Protein AF-A0A4Q3I523-F1 (afdb_monomer_lite)

pLDDT: mean 84.06, std 17.49, range [42.59, 97.56]

Radius of gyration: 30.41 Å; chains: 1; bounding box: 58×101×48 Å

Secondary structure (DSSP, 8-state):
--------PPP---------PPP---PPPPPPPHHHHHHHHHHHHTTPPPGGGS-HHHHHHS--HHHHHHHHHHHTT---S-SS-EEEEEEEEEETTEEEEEEEEEESS-SPPP-------STTTS--TTTSTTTT-

Structure (mmCIF, N/CA/C/O backbone):
data_AF-A0A4Q3I523-F1
#
_entry.id   AF-A0A4Q3I523-F1
#
loop_
_atom_site.group_PDB
_atom_site.id
_atom_site.type_symbol
_atom_site.label_atom_id
_atom_site.label_alt_id
_atom_site.label_comp_id
_atom_site.label_asym_id
_atom_site.label_entity_id
_atom_site.label_seq_id
_atom_site.pdbx_PDB_ins_code
_atom_site.Cartn_x
_atom_site.Cartn_y
_atom_site.Cartn_z
_atom_site.occupancy
_atom_site.B_iso_or_equiv
_atom_site.auth_seq_id
_atom_site.auth_comp_id
_atom_site.auth_asym_id
_atom_site.auth_atom_id
_atom_site.pdbx_PDB_model_num
ATOM 1 N N . MET A 1 1 ? -40.873 -86.452 -23.363 1.00 45.50 1 MET A N 1
ATOM 2 C CA . MET A 1 1 ? -39.571 -87.152 -23.258 1.00 45.50 1 MET A CA 1
ATOM 3 C C . MET A 1 1 ? -38.500 -86.308 -23.927 1.00 45.50 1 MET A C 1
ATOM 5 O O . MET A 1 1 ? -38.751 -85.825 -25.020 1.00 45.50 1 MET A O 1
ATOM 9 N N . LYS A 1 2 ? -37.332 -86.219 -23.276 1.00 42.59 2 LYS A N 1
ATOM 10 C CA . LYS A 1 2 ? -36.050 -85.642 -23.732 1.00 42.59 2 LYS A CA 1
ATOM 11 C C . LYS A 1 2 ? -35.865 -84.127 -23.544 1.00 42.59 2 LYS A C 1
ATOM 13 O O . LYS A 1 2 ? -36.135 -83.301 -24.403 1.00 42.59 2 LYS A O 1
ATOM 18 N N . SER A 1 3 ? -35.357 -83.848 -22.348 1.00 44.06 3 SER A N 1
ATOM 19 C CA . SER A 1 3 ? -34.408 -82.803 -21.962 1.00 44.06 3 SER A CA 1
ATOM 20 C C . SER A 1 3 ? -33.435 -82.342 -23.054 1.00 44.06 3 SER A C 1
ATOM 22 O O . SER A 1 3 ? -32.802 -83.172 -23.702 1.00 44.06 3 SER A O 1
ATOM 24 N N . SER A 1 4 ? -33.194 -81.031 -23.120 1.00 44.97 4 SER A N 1
ATOM 25 C CA . SER A 1 4 ? -31.913 -80.470 -23.560 1.00 44.97 4 SER A CA 1
ATOM 26 C C . SER A 1 4 ? -31.680 -79.138 -22.850 1.00 44.97 4 SER A C 1
ATOM 28 O O . SER A 1 4 ? -32.319 -78.135 -23.159 1.00 44.97 4 SER A O 1
ATOM 30 N N . MET A 1 5 ? -30.785 -79.158 -21.863 1.00 48.78 5 MET A N 1
ATOM 31 C CA . MET A 1 5 ? -30.219 -77.966 -21.238 1.00 48.78 5 MET A CA 1
ATOM 32 C C . MET A 1 5 ? -29.342 -77.244 -22.266 1.00 48.78 5 MET A C 1
ATOM 34 O O . MET A 1 5 ? -28.440 -77.854 -22.830 1.00 48.78 5 MET A O 1
ATOM 38 N N . PHE A 1 6 ? -29.569 -75.949 -22.475 1.00 46.31 6 PHE A N 1
ATOM 39 C CA . PHE A 1 6 ? -28.593 -75.069 -23.114 1.00 46.31 6 PHE A CA 1
ATOM 40 C C . PHE A 1 6 ? -28.151 -74.028 -22.090 1.00 46.31 6 PHE A C 1
ATOM 42 O O . PHE A 1 6 ? -28.911 -73.134 -21.718 1.00 46.31 6 PHE A O 1
ATOM 49 N N . ALA A 1 7 ? -26.916 -74.174 -21.616 1.00 48.47 7 ALA A N 1
ATOM 50 C CA . ALA A 1 7 ? -26.222 -73.158 -20.846 1.00 48.47 7 ALA A CA 1
ATOM 51 C C . ALA A 1 7 ? -25.976 -71.940 -21.751 1.00 48.47 7 ALA A C 1
ATOM 53 O O . ALA A 1 7 ? -25.242 -72.026 -22.734 1.00 48.47 7 ALA A O 1
ATOM 54 N N . LYS A 1 8 ? -26.605 -70.804 -21.438 1.00 45.12 8 LYS A N 1
ATOM 55 C CA . LYS A 1 8 ? -26.258 -69.512 -22.041 1.00 45.12 8 LYS A CA 1
ATOM 56 C C . LYS A 1 8 ? -25.057 -68.946 -21.289 1.00 45.12 8 LYS A C 1
ATOM 58 O O . LYS A 1 8 ? -25.176 -68.584 -20.123 1.00 45.12 8 LYS A O 1
ATOM 63 N N . ALA A 1 9 ? -23.912 -68.883 -21.961 1.00 46.31 9 ALA A N 1
ATOM 64 C CA . ALA A 1 9 ? -22.764 -68.115 -21.499 1.00 46.31 9 ALA A CA 1
ATOM 65 C C . ALA A 1 9 ? -23.136 -66.622 -21.436 1.00 46.31 9 ALA A C 1
ATOM 67 O O . ALA A 1 9 ? -23.703 -66.074 -22.384 1.00 46.31 9 ALA A O 1
ATOM 68 N N . LEU A 1 10 ? -22.842 -65.982 -20.307 1.00 45.31 10 LEU A N 1
ATOM 69 C CA . LEU A 1 10 ? -22.991 -64.542 -20.110 1.00 45.31 10 LEU A CA 1
ATOM 70 C C . LEU A 1 10 ? -21.820 -63.831 -20.819 1.00 45.31 10 LEU A C 1
ATOM 72 O O . LEU A 1 10 ? -20.680 -64.256 -20.618 1.00 45.31 10 LEU A O 1
ATOM 76 N N . PRO A 1 11 ? -22.031 -62.785 -21.639 1.00 45.53 11 PRO A N 1
ATOM 77 C CA . PRO A 1 11 ? -20.910 -62.088 -22.248 1.00 45.53 11 PRO A CA 1
ATOM 78 C C . PRO A 1 11 ? -20.222 -61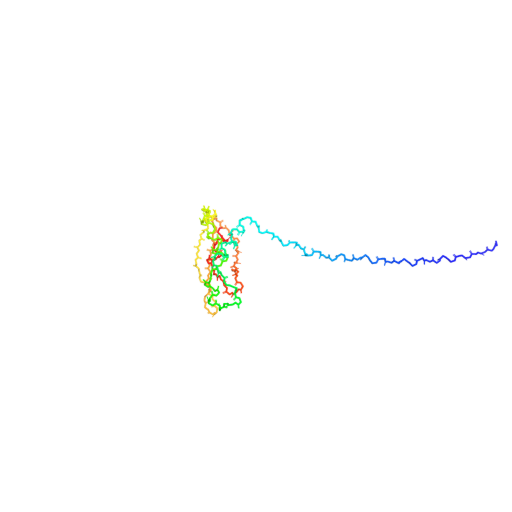.211 -21.198 1.00 45.53 11 PRO A C 1
ATOM 80 O O . PRO A 1 11 ? -20.869 -60.477 -20.449 1.00 45.53 11 PRO A O 1
ATOM 83 N N . LEU A 1 12 ? -18.893 -61.290 -21.160 1.00 45.44 12 LEU A N 1
ATOM 84 C CA . LEU A 1 12 ? -18.035 -60.389 -20.403 1.00 45.44 12 LEU A CA 1
ATOM 85 C C . LEU A 1 12 ? -18.171 -58.984 -21.010 1.00 45.44 12 LEU A C 1
ATOM 87 O O . LEU A 1 12 ? -17.663 -58.720 -22.099 1.00 45.44 12 LEU A O 1
ATOM 91 N N . ALA A 1 13 ? -18.906 -58.097 -20.339 1.00 51.12 13 ALA A N 1
ATOM 92 C CA . ALA A 1 13 ? -19.002 -56.702 -20.744 1.00 51.12 13 ALA A CA 1
ATOM 93 C C . ALA A 1 13 ? -17.642 -56.024 -20.520 1.00 51.12 13 ALA A C 1
ATOM 95 O O . ALA A 1 13 ? -17.204 -55.842 -19.384 1.00 51.12 13 ALA A O 1
ATOM 96 N N . LEU A 1 14 ? -16.967 -55.668 -21.613 1.00 43.88 14 LEU A N 1
ATOM 97 C CA . LEU A 1 14 ? -15.778 -54.827 -21.586 1.00 43.88 14 LEU A CA 1
ATOM 98 C C . LEU A 1 14 ? -16.202 -53.421 -21.144 1.00 43.88 14 LEU A C 1
ATOM 100 O O . LEU A 1 14 ? -16.819 -52.680 -21.910 1.00 43.88 14 LEU A O 1
ATOM 104 N N . VAL A 1 15 ? -15.897 -53.059 -19.899 1.00 52.19 15 VAL A N 1
ATOM 105 C CA . VAL A 1 15 ? -16.021 -51.677 -19.426 1.00 52.19 15 VAL A CA 1
ATOM 106 C C . VAL A 1 15 ? -14.946 -50.864 -20.142 1.00 52.19 15 VAL A C 1
ATOM 108 O O . VAL A 1 15 ? -13.769 -50.932 -19.799 1.00 52.19 15 VAL A O 1
ATOM 111 N N . MET A 1 16 ? -15.345 -50.118 -21.170 1.00 49.69 16 MET A N 1
ATOM 112 C CA . MET A 1 16 ? -14.496 -49.091 -21.764 1.00 49.69 16 MET A CA 1
ATOM 113 C C . MET A 1 16 ? -14.296 -47.995 -20.715 1.00 49.69 16 MET A C 1
ATOM 115 O O . MET A 1 16 ? -15.234 -47.270 -20.382 1.00 49.69 16 MET A O 1
ATOM 119 N N . ALA A 1 17 ? -13.086 -47.886 -20.169 1.00 56.53 17 ALA A N 1
ATOM 120 C CA . ALA A 1 17 ? -12.707 -46.742 -19.356 1.00 56.53 17 ALA A CA 1
ATOM 121 C C . ALA A 1 17 ? -12.730 -45.495 -20.253 1.00 56.53 17 ALA A C 1
ATOM 123 O O . ALA A 1 17 ? -11.886 -45.342 -21.137 1.00 56.53 17 ALA A O 1
ATOM 124 N N . ALA A 1 18 ? -13.721 -44.624 -20.059 1.00 58.31 18 ALA A N 1
ATOM 125 C CA . ALA A 1 18 ? -13.714 -43.308 -20.680 1.00 58.31 18 ALA A CA 1
ATOM 126 C C . ALA A 1 18 ? -12.479 -42.541 -20.171 1.00 58.31 18 ALA A C 1
ATOM 128 O O . ALA A 1 18 ? -12.229 -42.546 -18.961 1.00 58.31 18 ALA A O 1
ATOM 129 N N . PRO A 1 19 ? -11.692 -41.895 -21.047 1.00 52.88 19 PRO A N 1
ATOM 130 C CA . PRO A 1 19 ? -10.575 -41.090 -20.590 1.00 52.88 19 PRO A CA 1
ATOM 131 C C . PRO A 1 19 ? -11.132 -39.929 -19.760 1.00 52.88 19 PRO A C 1
ATOM 133 O O . PRO A 1 19 ? -11.970 -39.161 -20.234 1.00 52.88 19 PRO A O 1
ATOM 136 N N . LEU A 1 20 ? -10.678 -39.810 -18.510 1.00 58.81 20 LEU A N 1
ATOM 137 C CA . LEU A 1 20 ? -10.872 -38.600 -17.719 1.00 58.81 20 LEU A CA 1
ATOM 138 C C . LEU A 1 20 ? -10.208 -37.457 -18.491 1.00 58.81 20 LEU A C 1
ATOM 140 O O . LEU A 1 20 ? -8.982 -37.402 -18.587 1.00 58.81 20 LEU A O 1
ATOM 144 N N . ALA A 1 21 ? -11.012 -36.576 -19.085 1.00 59.84 21 ALA A N 1
ATOM 145 C CA . ALA A 1 21 ? -10.504 -35.351 -19.676 1.00 59.84 21 ALA A CA 1
ATOM 146 C C . ALA A 1 21 ? -9.790 -34.559 -18.574 1.00 59.84 21 ALA A C 1
ATOM 148 O O . ALA A 1 21 ? -10.397 -34.206 -17.561 1.00 59.84 21 ALA A O 1
ATOM 149 N N . ALA A 1 22 ? -8.491 -34.318 -18.750 1.00 55.91 22 ALA A N 1
ATOM 150 C CA . ALA A 1 22 ? -7.751 -33.442 -17.858 1.00 55.91 22 ALA A CA 1
ATOM 151 C C . ALA A 1 22 ? -8.388 -32.040 -17.909 1.00 55.91 22 ALA A C 1
ATOM 153 O O . ALA A 1 22 ? -8.691 -31.559 -19.006 1.00 55.91 22 ALA A O 1
ATOM 154 N N . PRO A 1 23 ? -8.608 -31.368 -16.767 1.00 55.09 23 PRO A N 1
ATOM 155 C CA . PRO A 1 23 ? -9.060 -29.985 -16.780 1.00 55.09 23 PRO A CA 1
ATOM 156 C C . PRO A 1 23 ? -8.031 -29.129 -17.529 1.00 55.09 23 PRO A C 1
ATOM 158 O O . PRO A 1 23 ? -6.857 -29.068 -17.159 1.00 55.09 23 PRO A O 1
ATOM 161 N N . SER A 1 24 ? -8.474 -28.482 -18.608 1.00 57.88 24 SER A N 1
ATOM 162 C CA . SER A 1 24 ? -7.675 -27.514 -19.358 1.00 57.88 24 SER A CA 1
ATOM 163 C C . SER A 1 24 ? -7.525 -26.244 -18.521 1.00 57.88 24 SER A C 1
ATOM 165 O O . SER A 1 24 ? -8.284 -25.294 -18.672 1.00 57.88 24 SER A O 1
ATOM 167 N N . PHE A 1 25 ? -6.549 -26.235 -17.614 1.00 60.06 25 PHE A N 1
ATOM 168 C CA . PHE A 1 25 ? -6.163 -25.046 -16.846 1.00 60.06 25 PHE A CA 1
ATOM 169 C C . PHE A 1 25 ? -5.308 -24.056 -17.650 1.00 60.06 25 PHE A C 1
ATOM 171 O O . PHE A 1 25 ? -4.931 -23.008 -17.132 1.00 60.06 25 PHE A O 1
ATOM 178 N N . ALA A 1 26 ? -5.006 -24.350 -18.916 1.00 57.50 26 ALA A N 1
ATOM 179 C CA . ALA A 1 26 ? -4.379 -23.393 -19.816 1.00 57.50 26 ALA A CA 1
ATOM 180 C C . ALA A 1 26 ? -5.436 -22.406 -20.331 1.00 57.50 26 ALA A C 1
ATOM 182 O O . ALA A 1 26 ? -5.864 -22.463 -21.481 1.00 57.50 26 ALA A O 1
ATOM 183 N N . GLN A 1 27 ? -5.892 -21.514 -19.455 1.00 59.69 27 GLN A N 1
ATOM 184 C CA . GLN A 1 27 ? -6.540 -20.294 -19.903 1.00 59.69 27 GLN A CA 1
ATOM 185 C C . GLN A 1 27 ? -5.462 -19.455 -20.595 1.00 59.69 27 GLN A C 1
ATOM 187 O O . GLN A 1 27 ? -4.424 -19.165 -19.998 1.00 59.69 27 GLN A O 1
ATOM 192 N N . GLU A 1 28 ? -5.673 -19.128 -21.872 1.00 73.88 28 GLU A N 1
ATOM 193 C CA . GLU A 1 28 ? -4.839 -18.170 -22.601 1.00 73.88 28 GLU A CA 1
ATOM 194 C C . GLU A 1 28 ? -4.628 -16.930 -21.720 1.00 73.88 28 GLU A C 1
ATOM 196 O O . GLU A 1 28 ? -5.583 -16.431 -21.114 1.00 73.88 28 GLU A O 1
ATOM 201 N N . MET A 1 29 ? -3.376 -16.475 -21.581 1.00 77.31 29 MET A N 1
ATOM 202 C CA . MET A 1 29 ? -3.064 -15.341 -20.712 1.00 77.31 29 MET A CA 1
ATOM 203 C C . MET A 1 29 ? -3.917 -14.139 -21.119 1.00 77.31 29 MET A C 1
ATOM 205 O O . MET A 1 29 ? -3.827 -13.653 -22.247 1.00 77.31 29 MET A O 1
ATOM 209 N N . ALA A 1 30 ? -4.748 -13.661 -20.192 1.00 82.44 30 ALA A N 1
ATOM 210 C CA . ALA A 1 30 ? -5.598 -12.512 -20.446 1.00 82.44 30 ALA A CA 1
ATOM 211 C C . ALA A 1 30 ? -4.732 -11.288 -20.771 1.00 82.44 30 ALA A C 1
ATOM 213 O O . ALA A 1 30 ? -3.772 -10.978 -20.062 1.00 82.44 30 ALA A O 1
ATOM 214 N N . LYS A 1 31 ? -5.083 -10.582 -21.847 1.00 91.81 31 LYS A N 1
ATOM 215 C CA . LYS A 1 31 ? -4.461 -9.299 -22.180 1.00 91.81 31 LYS A CA 1
ATOM 216 C C . LYS A 1 31 ? -4.950 -8.228 -21.197 1.00 91.81 31 LYS A C 1
ATOM 218 O O . LYS A 1 31 ? -6.121 -8.270 -20.807 1.00 91.81 31 LYS A O 1
ATOM 223 N N . PRO A 1 32 ? -4.098 -7.268 -20.800 1.00 94.25 32 PRO A N 1
ATOM 224 C CA . PRO A 1 32 ? -4.535 -6.163 -19.958 1.00 94.25 32 PRO A CA 1
ATOM 225 C C . PRO A 1 32 ? -5.601 -5.328 -20.677 1.00 94.25 32 PRO A C 1
ATOM 227 O O . PRO A 1 32 ? -5.582 -5.170 -21.899 1.00 94.25 32 PRO A O 1
ATOM 230 N N . THR A 1 33 ? -6.532 -4.768 -19.904 1.00 95.69 33 THR A N 1
ATOM 231 C CA . THR A 1 33 ? -7.439 -3.723 -20.397 1.00 95.69 33 THR A CA 1
ATOM 232 C C . THR A 1 33 ? -6.637 -2.484 -20.794 1.00 95.69 33 THR A C 1
ATOM 234 O O . THR A 1 33 ? -5.500 -2.310 -20.358 1.00 95.69 33 THR A O 1
ATOM 237 N N . THR A 1 34 ? -7.229 -1.576 -21.572 1.00 95.94 34 THR A N 1
ATOM 238 C CA . THR A 1 34 ? -6.568 -0.317 -21.960 1.00 95.94 34 THR A CA 1
ATOM 239 C C . THR A 1 34 ? -6.097 0.496 -20.751 1.00 95.94 34 THR A C 1
ATOM 241 O O . THR A 1 34 ? -4.994 1.038 -20.768 1.00 95.94 34 THR A O 1
ATOM 244 N N . ASP A 1 35 ? -6.892 0.550 -19.679 1.00 94.88 35 ASP A N 1
ATOM 245 C CA . ASP A 1 35 ? -6.499 1.257 -18.456 1.00 94.88 35 ASP A CA 1
ATOM 246 C C . ASP A 1 35 ? -5.340 0.571 -17.734 1.00 94.88 35 ASP A C 1
ATOM 248 O O . ASP A 1 35 ? -4.403 1.245 -17.310 1.00 94.88 35 ASP A O 1
ATOM 252 N N . MET A 1 36 ? -5.358 -0.762 -17.643 1.00 95.94 36 MET A N 1
ATOM 253 C CA . MET A 1 36 ? -4.256 -1.504 -17.035 1.00 95.94 36 MET A CA 1
ATOM 254 C C . MET A 1 36 ? -2.979 -1.401 -17.878 1.00 95.94 36 MET A C 1
ATOM 256 O O . MET A 1 36 ? -1.893 -1.271 -17.323 1.00 95.94 36 MET A O 1
ATOM 260 N N . GLN A 1 37 ? -3.095 -1.388 -19.209 1.00 96.50 37 GLN A N 1
ATOM 261 C CA . GLN A 1 37 ? -1.950 -1.204 -20.097 1.00 96.50 37 GLN A CA 1
ATOM 262 C C . GLN A 1 37 ? -1.257 0.139 -19.840 1.00 96.50 37 GLN A C 1
ATOM 264 O O . GLN A 1 37 ? -0.041 0.166 -19.706 1.00 96.50 37 GLN A O 1
ATOM 269 N N . ALA A 1 38 ? -2.012 1.228 -19.657 1.00 96.62 38 ALA A N 1
ATOM 270 C CA . ALA A 1 38 ? -1.428 2.529 -19.326 1.00 96.62 38 ALA A CA 1
ATOM 271 C C . ALA A 1 38 ? -0.642 2.507 -18.000 1.00 96.62 38 ALA A C 1
ATOM 273 O O . ALA A 1 38 ? 0.406 3.142 -17.887 1.00 96.62 38 ALA A O 1
ATOM 274 N N . VAL A 1 39 ? -1.117 1.755 -16.999 1.00 96.44 39 VAL A N 1
ATOM 275 C CA . VAL A 1 39 ? -0.397 1.569 -15.726 1.00 96.44 39 VAL A CA 1
ATOM 276 C C . VAL A 1 39 ? 0.890 0.770 -15.930 1.00 96.44 39 VAL A C 1
ATOM 278 O O . VAL A 1 39 ? 1.920 1.139 -15.370 1.00 96.44 39 VAL A O 1
ATOM 281 N N . LEU A 1 40 ? 0.859 -0.291 -16.739 1.00 95.56 40 LEU A N 1
ATOM 282 C CA . LEU A 1 40 ? 2.046 -1.091 -17.053 1.00 95.56 40 LEU A CA 1
ATOM 283 C C . LEU A 1 40 ? 3.091 -0.283 -17.831 1.00 95.56 40 LEU A C 1
ATOM 285 O O . LEU A 1 40 ? 4.270 -0.336 -17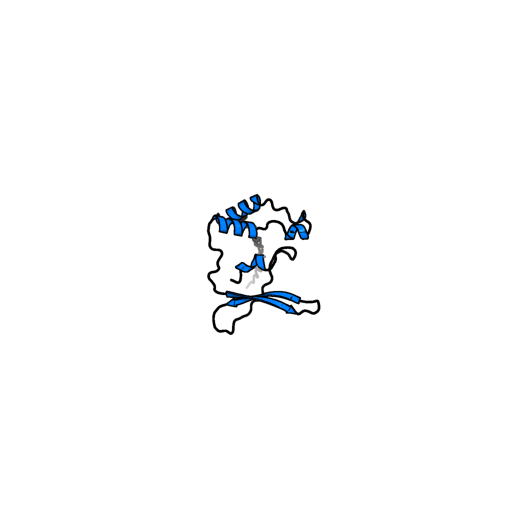.487 1.00 95.56 40 LEU A O 1
ATOM 289 N N . ASP A 1 41 ? 2.664 0.510 -18.814 1.00 96.56 41 ASP A N 1
ATOM 290 C CA . ASP A 1 41 ? 3.546 1.403 -19.572 1.00 96.56 41 ASP A CA 1
ATOM 291 C C . ASP A 1 41 ? 4.187 2.439 -18.642 1.00 96.56 41 ASP A C 1
ATOM 293 O O . ASP A 1 41 ? 5.397 2.677 -18.690 1.00 96.56 41 ASP A O 1
ATOM 297 N N . LYS A 1 42 ? 3.388 3.013 -17.729 1.00 97.56 42 LYS A N 1
ATOM 298 C CA . LYS A 1 42 ? 3.890 3.960 -16.734 1.00 97.56 42 LYS A CA 1
ATOM 299 C C . LYS A 1 42 ? 4.883 3.306 -15.781 1.00 97.56 42 LYS A C 1
ATOM 301 O O . LYS A 1 42 ? 5.910 3.910 -15.497 1.00 97.56 42 LYS A O 1
ATOM 306 N N . LEU A 1 43 ? 4.612 2.087 -15.317 1.00 95.56 43 LEU A N 1
ATOM 30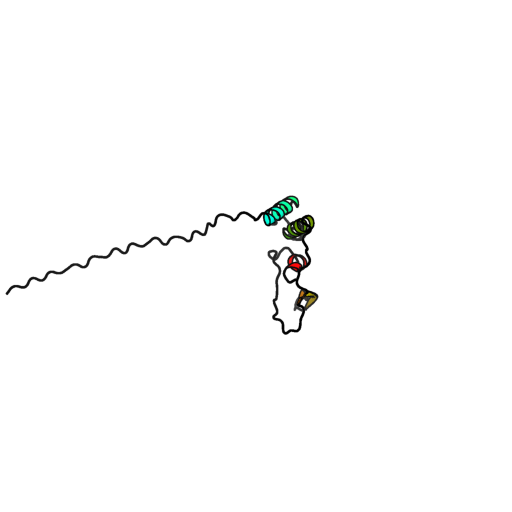7 C CA . LEU A 1 43 ? 5.530 1.335 -14.463 1.00 95.56 43 LEU A CA 1
ATOM 308 C C . LEU A 1 43 ? 6.849 1.037 -15.183 1.00 95.56 43 LEU A C 1
ATOM 310 O O . LEU A 1 43 ? 7.909 1.213 -14.590 1.00 95.56 43 LEU A O 1
ATOM 314 N N . GLY A 1 44 ? 6.792 0.649 -16.460 1.00 94.88 44 GLY A N 1
ATOM 315 C CA . GLY A 1 44 ? 7.982 0.464 -17.289 1.00 94.88 44 GLY A CA 1
ATOM 316 C C . GLY A 1 44 ? 8.814 1.744 -17.398 1.00 94.88 44 GLY A C 1
ATOM 317 O O . GLY A 1 44 ? 10.032 1.700 -17.272 1.00 94.88 44 GLY A O 1
ATOM 318 N N . ALA A 1 45 ? 8.160 2.900 -17.534 1.00 96.94 45 ALA A N 1
ATOM 319 C CA . ALA A 1 45 ? 8.829 4.201 -17.563 1.00 96.94 45 ALA A CA 1
ATOM 320 C C . ALA A 1 45 ? 9.443 4.630 -16.213 1.00 96.94 45 ALA A C 1
ATOM 322 O O . ALA A 1 45 ? 10.286 5.524 -16.196 1.00 96.94 45 ALA A O 1
ATOM 323 N N . LEU A 1 46 ? 9.032 4.022 -15.093 1.00 95.56 46 LEU A N 1
ATOM 324 C CA . LEU A 1 46 ? 9.638 4.252 -13.775 1.00 95.56 46 LEU A CA 1
ATOM 325 C C . LEU A 1 46 ? 10.929 3.441 -13.561 1.00 95.56 46 LEU A C 1
ATOM 327 O O . LEU A 1 46 ? 11.589 3.648 -12.546 1.00 95.56 46 LEU A O 1
ATOM 331 N N . ASP A 1 47 ? 11.279 2.543 -14.491 1.00 93.38 47 ASP A N 1
ATOM 332 C CA . ASP A 1 47 ? 12.518 1.747 -14.491 1.00 93.38 47 ASP A CA 1
ATOM 333 C C . ASP A 1 47 ? 12.762 0.988 -13.167 1.00 93.38 47 ASP A C 1
ATOM 335 O O . ASP A 1 47 ? 13.875 0.901 -12.641 1.00 93.38 47 ASP A O 1
ATOM 339 N N . ALA A 1 48 ? 11.681 0.451 -12.589 1.00 91.38 48 ALA A N 1
ATOM 340 C CA . ALA A 1 48 ? 11.748 -0.354 -11.375 1.00 91.38 48 ALA A CA 1
ATOM 341 C C . ALA A 1 48 ? 12.510 -1.664 -11.635 1.00 91.38 48 ALA A C 1
ATOM 343 O O . ALA A 1 48 ? 12.278 -2.367 -12.622 1.00 91.38 48 ALA A O 1
ATOM 344 N N . LYS A 1 49 ? 13.408 -2.024 -10.717 1.00 93.44 49 LYS A N 1
ATOM 345 C CA . LYS A 1 49 ? 14.263 -3.206 -10.852 1.00 93.44 49 LYS A CA 1
ATOM 346 C C . LYS A 1 49 ? 13.551 -4.456 -10.327 1.00 93.44 49 LYS A C 1
ATOM 348 O O . LYS A 1 49 ? 12.755 -4.369 -9.383 1.00 93.44 49 LYS A O 1
ATOM 353 N N . PRO A 1 50 ? 13.874 -5.652 -10.856 1.00 93.25 50 PRO A N 1
ATOM 354 C CA . PRO A 1 50 ? 13.390 -6.902 -10.281 1.00 93.25 50 PRO A CA 1
ATOM 355 C C . PRO A 1 50 ? 13.766 -6.999 -8.798 1.00 93.25 50 PRO A C 1
ATOM 357 O O . PRO A 1 50 ? 14.936 -6.843 -8.448 1.00 93.25 50 PRO A O 1
ATOM 360 N N . PHE A 1 51 ? 12.801 -7.301 -7.924 1.00 93.44 51 PHE A N 1
ATOM 361 C CA . PHE A 1 51 ? 13.041 -7.367 -6.474 1.00 93.44 51 PHE A CA 1
ATOM 362 C C . PHE A 1 51 ? 14.175 -8.321 -6.081 1.00 93.44 51 PHE A C 1
ATOM 364 O O . PHE A 1 51 ? 14.898 -8.043 -5.133 1.00 93.44 51 PHE A O 1
ATOM 371 N N . SER A 1 52 ? 14.379 -9.409 -6.829 1.00 94.69 52 SER A N 1
ATOM 372 C CA . SER A 1 52 ? 15.468 -10.367 -6.592 1.00 94.69 52 SER A CA 1
ATOM 373 C C . SER A 1 52 ? 16.872 -9.782 -6.778 1.00 94.69 52 SER A C 1
ATOM 375 O O . SER A 1 52 ? 17.845 -10.415 -6.387 1.00 94.69 52 SER A O 1
ATOM 377 N N . SER A 1 53 ? 16.986 -8.611 -7.407 1.00 96.44 53 SER A N 1
ATOM 378 C CA . SER A 1 53 ? 18.253 -7.906 -7.630 1.00 96.44 53 SER A CA 1
ATOM 379 C C . SER A 1 53 ? 18.523 -6.791 -6.615 1.00 96.44 53 SER A C 1
ATOM 381 O O . SER A 1 53 ? 19.560 -6.138 -6.696 1.00 96.44 53 SER A O 1
ATOM 383 N N . LEU A 1 54 ? 17.598 -6.558 -5.680 1.00 96.75 54 LEU A N 1
ATOM 384 C CA . LEU A 1 54 ? 17.651 -5.470 -4.708 1.00 96.75 54 LEU A CA 1
ATOM 385 C C . LEU A 1 54 ? 17.877 -5.995 -3.292 1.00 96.75 54 LEU A C 1
ATOM 387 O O . LEU A 1 54 ? 17.434 -7.086 -2.932 1.00 96.75 54 LEU A O 1
ATOM 391 N N . SER A 1 55 ? 18.494 -5.170 -2.447 1.00 97.50 55 SER A N 1
ATOM 392 C CA . SER A 1 55 ? 18.397 -5.346 -1.000 1.00 97.50 55 SER A CA 1
ATOM 393 C C . SER A 1 55 ? 16.989 -4.996 -0.494 1.00 97.50 55 SER A C 1
ATOM 395 O O . SER A 1 55 ? 16.222 -4.288 -1.147 1.00 97.50 55 SER A O 1
ATOM 397 N N . VAL A 1 56 ? 16.640 -5.457 0.712 1.00 96.81 56 VAL A N 1
ATOM 398 C CA . VAL A 1 56 ? 15.336 -5.150 1.333 1.00 96.81 56 VAL A CA 1
ATOM 399 C C . VAL A 1 56 ? 15.088 -3.638 1.481 1.00 96.81 56 VAL A C 1
ATOM 401 O O . VAL A 1 56 ? 13.993 -3.198 1.126 1.00 96.81 56 VAL A O 1
ATOM 404 N N . PRO A 1 57 ? 16.044 -2.817 1.966 1.00 96.50 57 PRO A N 1
ATOM 405 C CA . PRO A 1 57 ? 15.842 -1.371 2.032 1.00 96.50 57 PRO A CA 1
ATOM 406 C C . PRO A 1 57 ? 15.585 -0.735 0.662 1.00 96.50 57 PRO A C 1
ATOM 408 O O . PRO A 1 57 ? 14.691 0.095 0.552 1.00 96.50 57 PRO A O 1
ATOM 411 N N . GLU A 1 58 ? 16.305 -1.153 -0.382 1.00 96.06 58 GLU A N 1
ATOM 412 C CA . GLU A 1 58 ? 16.103 -0.641 -1.746 1.00 96.06 58 GLU A CA 1
ATOM 413 C C . GLU A 1 58 ? 14.749 -1.072 -2.322 1.00 96.06 58 GLU A C 1
ATOM 415 O O . GLU A 1 58 ? 14.038 -0.274 -2.928 1.00 96.06 58 GLU A O 1
ATOM 420 N N . ALA A 1 59 ? 14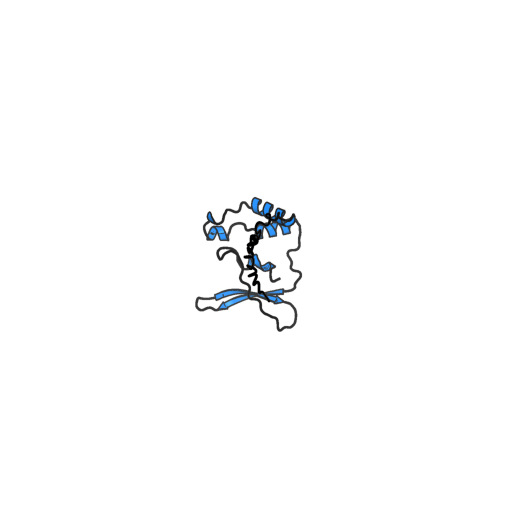.346 -2.323 -2.091 1.00 95.69 59 ALA A 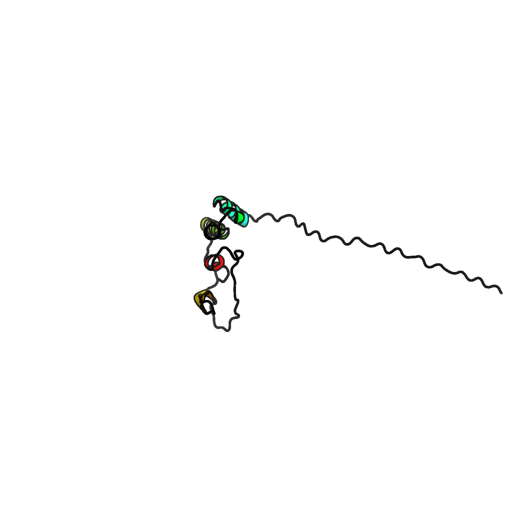N 1
ATOM 421 C CA . ALA A 1 59 ? 13.046 -2.828 -2.518 1.00 95.69 59 ALA A CA 1
ATOM 422 C C . ALA A 1 59 ? 11.881 -2.039 -1.897 1.00 95.69 59 ALA A C 1
ATOM 424 O O . ALA A 1 59 ? 10.852 -1.856 -2.544 1.00 95.69 59 ALA A O 1
ATOM 425 N N . ARG A 1 60 ? 12.036 -1.564 -0.654 1.00 95.19 60 ARG A N 1
ATOM 426 C CA . ARG A 1 60 ? 11.022 -0.770 0.058 1.00 95.19 60 ARG A CA 1
ATOM 427 C C . ARG A 1 60 ? 10.893 0.664 -0.448 1.00 95.19 60 ARG A C 1
ATOM 429 O O . ARG A 1 60 ? 9.862 1.277 -0.195 1.00 95.19 60 ARG A O 1
ATOM 436 N N . THR A 1 61 ? 11.917 1.197 -1.108 1.00 93.69 61 THR A N 1
ATOM 437 C CA . THR A 1 61 ? 11.956 2.600 -1.548 1.00 93.69 61 THR A CA 1
ATOM 438 C C . THR A 1 61 ? 11.818 2.772 -3.054 1.00 93.69 61 THR A C 1
ATOM 440 O O . THR A 1 61 ? 11.575 3.891 -3.503 1.00 93.69 61 THR A O 1
ATOM 443 N N . GLN A 1 62 ? 11.971 1.704 -3.843 1.00 94.00 62 GLN A N 1
ATOM 444 C CA . GLN A 1 62 ? 11.809 1.799 -5.289 1.00 94.00 62 GLN A CA 1
ATOM 445 C C . GLN A 1 62 ? 10.363 2.090 -5.707 1.00 94.00 62 GLN A C 1
ATOM 447 O O . GLN A 1 62 ? 9.411 1.822 -4.973 1.00 94.00 62 GLN A O 1
ATOM 452 N N . ALA A 1 63 ? 10.214 2.570 -6.942 1.00 94.62 63 ALA A N 1
ATOM 453 C CA . ALA A 1 63 ? 8.917 2.758 -7.569 1.00 94.62 63 ALA A CA 1
ATOM 454 C C . ALA A 1 63 ? 8.099 1.457 -7.597 1.00 94.62 63 ALA A C 1
ATOM 456 O O . ALA A 1 63 ? 8.613 0.372 -7.882 1.00 94.62 63 ALA A O 1
ATOM 457 N N . SER A 1 64 ? 6.802 1.583 -7.331 1.00 93.25 64 SER A N 1
ATOM 458 C CA . SER A 1 64 ? 5.862 0.470 -7.250 1.00 93.25 64 SER A CA 1
ATOM 459 C C . SER A 1 64 ? 4.762 0.557 -8.318 1.00 93.25 64 SER A C 1
ATOM 461 O O . SER A 1 64 ? 4.491 1.632 -8.864 1.00 93.25 64 SER A O 1
ATOM 463 N N . PRO A 1 65 ? 4.035 -0.545 -8.580 1.00 92.75 65 PRO A N 1
ATOM 464 C CA . PRO A 1 65 ? 2.817 -0.497 -9.390 1.00 92.75 65 PRO A CA 1
ATOM 465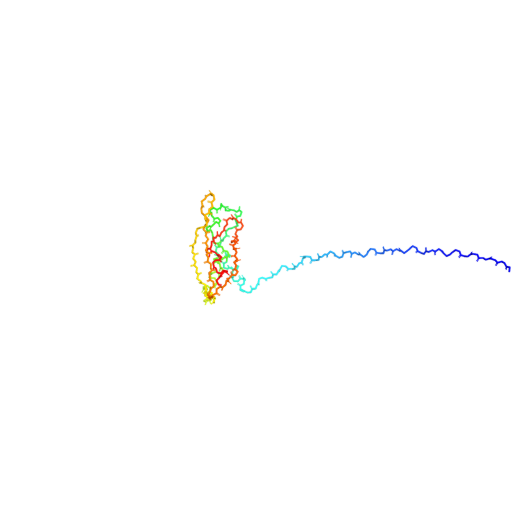 C C . PRO A 1 65 ? 1.769 0.499 -8.863 1.00 92.75 65 PRO A C 1
ATOM 467 O O . PRO A 1 65 ? 1.028 1.084 -9.651 1.00 92.75 65 PRO A O 1
ATOM 470 N N . ALA A 1 66 ? 1.718 0.730 -7.544 1.00 92.81 66 ALA A N 1
ATOM 471 C CA . ALA A 1 66 ? 0.818 1.717 -6.952 1.00 92.81 66 ALA A CA 1
ATOM 472 C C . ALA A 1 66 ? 1.213 3.152 -7.337 1.00 92.81 66 ALA A C 1
ATOM 474 O O . ALA A 1 66 ? 0.335 3.975 -7.591 1.00 92.81 66 ALA A O 1
ATOM 475 N N . ASP A 1 67 ? 2.510 3.448 -7.441 1.00 94.56 67 ASP A N 1
ATOM 476 C CA . ASP A 1 67 ? 2.996 4.759 -7.893 1.00 94.56 67 ASP A CA 1
ATOM 477 C C . ASP A 1 67 ? 2.668 4.991 -9.368 1.00 94.56 67 ASP A C 1
ATOM 479 O O . ASP A 1 67 ? 2.198 6.068 -9.737 1.00 94.56 67 ASP A O 1
ATOM 483 N N . ALA A 1 68 ? 2.824 3.958 -10.201 1.00 95.94 68 ALA A N 1
ATOM 484 C CA . ALA A 1 68 ? 2.416 4.003 -11.602 1.00 95.94 68 ALA A CA 1
ATOM 485 C C . ALA A 1 68 ? 0.907 4.262 -11.746 1.00 95.94 68 ALA A C 1
ATOM 487 O O . ALA A 1 68 ? 0.501 5.145 -12.501 1.00 95.94 68 ALA A O 1
ATOM 488 N N . ALA A 1 69 ? 0.074 3.555 -10.973 1.00 94.19 69 ALA A N 1
ATOM 489 C CA . ALA A 1 69 ? -1.373 3.754 -10.976 1.00 94.19 69 ALA A CA 1
ATOM 490 C C . ALA A 1 69 ? -1.764 5.175 -10.534 1.00 94.19 69 ALA A C 1
ATOM 492 O O . ALA A 1 69 ? -2.561 5.828 -11.210 1.00 94.19 69 ALA A O 1
ATOM 493 N N . LYS A 1 70 ? -1.161 5.689 -9.452 1.00 92.94 70 LYS A N 1
ATOM 494 C CA . LYS A 1 70 ? -1.371 7.068 -8.977 1.00 92.94 70 LYS A CA 1
ATOM 495 C C . LYS A 1 70 ? -0.960 8.102 -10.026 1.00 92.94 70 LYS A C 1
ATOM 497 O O . LYS A 1 70 ? -1.669 9.086 -10.224 1.00 92.94 70 LYS A O 1
ATOM 502 N N . ALA A 1 71 ? 0.152 7.880 -10.724 1.00 95.31 71 ALA A N 1
ATOM 503 C CA . ALA A 1 71 ? 0.611 8.793 -11.764 1.00 95.31 71 ALA A CA 1
ATOM 504 C C . ALA A 1 71 ? -0.337 8.814 -12.976 1.00 95.31 71 ALA A C 1
ATOM 506 O O . ALA A 1 71 ? -0.693 9.893 -13.447 1.00 95.31 71 ALA A O 1
ATOM 507 N N . VAL A 1 72 ? -0.824 7.652 -13.427 1.00 96.31 72 VAL A N 1
ATOM 508 C CA . VAL A 1 72 ? -1.842 7.576 -14.492 1.00 96.31 72 VAL A CA 1
ATOM 509 C C . VAL A 1 72 ? -3.143 8.254 -14.059 1.00 96.31 72 VAL A C 1
ATOM 511 O O . VAL A 1 72 ? -3.738 9.003 -14.834 1.00 96.31 72 VAL A O 1
ATOM 514 N N . GLN A 1 73 ? -3.581 8.027 -12.818 1.00 94.25 73 GLN A N 1
ATOM 515 C CA . GLN A 1 73 ? -4.770 8.668 -12.255 1.00 94.25 73 GLN A CA 1
ATOM 516 C C . GLN A 1 73 ? -4.649 10.199 -12.290 1.00 94.25 73 GLN A C 1
ATOM 518 O O . GLN A 1 73 ? -5.571 10.882 -12.741 1.00 94.25 73 GLN A O 1
ATOM 523 N N . TRP A 1 74 ? -3.494 10.724 -11.873 1.00 93.88 74 TRP A N 1
ATOM 524 C CA . TRP A 1 74 ? -3.178 12.150 -11.902 1.00 93.88 74 TRP A CA 1
ATOM 525 C C . TRP A 1 74 ? -3.201 12.725 -13.324 1.00 93.88 74 TRP A C 1
ATOM 527 O O . TRP A 1 74 ? -3.872 13.725 -13.579 1.00 93.88 74 TRP A O 1
ATOM 537 N N . GLU A 1 75 ? -2.522 12.075 -14.270 1.00 95.12 75 GLU A N 1
ATOM 538 C CA . GLU A 1 75 ? -2.455 12.509 -15.673 1.00 95.12 75 GLU A CA 1
ATOM 539 C C . GLU A 1 75 ? -3.837 12.545 -16.334 1.00 95.12 75 GLU A C 1
ATOM 541 O O . GLU A 1 75 ? -4.172 13.491 -17.053 1.00 95.12 75 GLU A O 1
ATOM 546 N N . LYS A 1 76 ? -4.675 11.548 -16.032 1.00 94.81 76 LYS A N 1
ATOM 547 C CA . LYS A 1 76 ? -6.062 11.476 -16.502 1.00 94.81 76 LYS A CA 1
ATOM 548 C C . LYS A 1 76 ? -7.018 12.402 -15.740 1.00 94.81 76 LYS A C 1
ATOM 550 O O . LYS A 1 76 ? -8.195 12.452 -16.088 1.00 94.81 76 LYS A O 1
ATOM 555 N N . ARG A 1 77 ? -6.538 13.148 -14.734 1.00 93.12 77 ARG A N 1
ATOM 556 C CA . ARG A 1 77 ? -7.346 14.016 -13.854 1.00 93.12 77 ARG A CA 1
ATOM 557 C C . ARG A 1 77 ? -8.523 13.277 -13.211 1.00 93.12 77 ARG A C 1
ATOM 559 O O . ARG A 1 77 ? -9.606 13.835 -13.043 1.00 93.12 77 ARG A O 1
ATOM 566 N N . LEU A 1 78 ? -8.315 12.011 -12.870 1.00 89.62 78 LEU A N 1
ATOM 567 C CA . LEU A 1 78 ? -9.305 11.211 -12.165 1.00 89.62 78 LEU A CA 1
ATOM 568 C C . LEU A 1 78 ? -9.269 11.570 -10.677 1.00 89.62 78 LEU A C 1
ATOM 570 O O . LEU A 1 78 ? -8.194 11.724 -10.095 1.00 89.62 78 LEU A O 1
ATOM 574 N N . SER A 1 79 ? -10.443 11.690 -10.056 1.00 83.31 79 SER A N 1
ATOM 575 C CA . SER A 1 79 ? -10.529 11.911 -8.612 1.00 83.31 79 SER A CA 1
ATOM 576 C C . SER A 1 79 ? -9.896 10.736 -7.868 1.00 83.31 79 SER A C 1
ATOM 578 O O . SER A 1 79 ? -10.218 9.579 -8.136 1.00 83.31 79 SER A O 1
ATOM 580 N N . SER A 1 80 ? -9.008 11.041 -6.925 1.00 75.50 80 SER A N 1
ATOM 581 C CA . SER A 1 80 ? -8.514 10.097 -5.918 1.00 75.50 80 SER A CA 1
ATOM 582 C C . SER A 1 80 ? -9.314 10.160 -4.621 1.00 75.50 80 SER A C 1
ATOM 584 O O . SER A 1 80 ? -9.015 9.415 -3.689 1.00 75.50 80 SER A O 1
ATOM 586 N N . ASN A 1 81 ? -10.313 11.047 -4.547 1.00 70.56 81 ASN A N 1
ATOM 587 C CA . ASN A 1 81 ? -11.145 11.179 -3.368 1.00 70.56 81 ASN A CA 1
ATOM 588 C C . ASN A 1 81 ? -12.191 10.053 -3.355 1.00 70.56 81 ASN A C 1
ATOM 590 O O . ASN A 1 81 ? -12.991 9.982 -4.293 1.00 70.56 81 ASN A O 1
ATOM 594 N N . PRO A 1 82 ? -12.194 9.200 -2.323 1.00 69.50 82 PRO A N 1
ATOM 595 C CA . PRO A 1 82 ? -13.215 8.181 -2.161 1.00 69.50 82 PRO A CA 1
ATOM 596 C C . PRO A 1 82 ? -14.591 8.828 -2.002 1.00 69.50 82 PRO A C 1
ATOM 598 O O . PRO A 1 82 ? -14.728 9.895 -1.400 1.00 69.50 82 PRO A O 1
ATOM 601 N N . GLU A 1 83 ? -15.616 8.178 -2.550 1.00 68.44 83 GLU A N 1
ATOM 602 C CA . GLU A 1 83 ? -17.002 8.632 -2.401 1.00 68.44 83 GLU A CA 1
ATOM 603 C C . GLU A 1 83 ? -17.507 8.442 -0.965 1.00 68.44 83 GLU A C 1
ATOM 605 O O . GLU A 1 83 ? -18.364 9.202 -0.503 1.00 68.44 83 GLU A O 1
ATOM 610 N N . ALA A 1 84 ? -16.980 7.447 -0.241 1.00 73.06 84 ALA A N 1
ATOM 611 C CA . ALA A 1 84 ? -17.416 7.171 1.115 1.00 73.06 84 ALA A CA 1
ATOM 612 C C . ALA A 1 84 ? -16.766 8.136 2.116 1.00 73.06 84 ALA A C 1
ATOM 614 O O . ALA A 1 84 ? -15.560 8.383 2.154 1.00 73.06 84 ALA A O 1
ATOM 615 N N . GLN A 1 85 ? -17.611 8.695 2.976 1.00 80.44 85 GLN A N 1
ATOM 616 C CA . GLN A 1 85 ? -17.178 9.571 4.054 1.00 80.44 85 GLN A CA 1
ATOM 617 C C . GLN A 1 85 ? -16.745 8.712 5.242 1.00 80.44 85 GLN A C 1
ATOM 619 O O . GLN A 1 85 ? -17.573 8.295 6.057 1.00 80.44 85 GLN A O 1
ATOM 624 N N . VAL A 1 86 ? -15.442 8.445 5.332 1.00 89.69 86 VAL A N 1
ATOM 625 C CA . VAL A 1 86 ? -14.831 7.747 6.468 1.00 89.69 86 VAL A CA 1
ATOM 626 C C . VAL A 1 86 ? -14.007 8.704 7.325 1.00 89.69 86 VAL A C 1
ATOM 628 O O . VAL A 1 86 ? -13.294 9.570 6.823 1.00 89.69 86 VAL A O 1
ATOM 631 N N . THR A 1 87 ? -14.085 8.537 8.644 1.00 91.38 87 THR A N 1
ATOM 632 C CA . THR A 1 87 ? -13.159 9.186 9.581 1.00 91.38 87 THR A CA 1
ATOM 633 C C . THR A 1 87 ? -11.991 8.251 9.850 1.00 91.38 87 THR A C 1
ATOM 635 O O . THR A 1 87 ? -12.196 7.088 10.194 1.00 91.38 87 THR A O 1
ATOM 638 N N . THR A 1 88 ? -10.767 8.759 9.729 1.00 93.31 88 THR A N 1
ATOM 639 C CA . THR A 1 88 ? -9.545 7.984 9.964 1.00 93.31 88 THR A CA 1
ATOM 640 C C . THR A 1 88 ? -8.887 8.363 11.283 1.00 93.31 88 THR A C 1
ATOM 642 O O . THR A 1 88 ? -8.776 9.548 11.600 1.00 93.31 88 THR A O 1
ATOM 645 N N . LYS A 1 89 ? -8.391 7.375 12.029 1.00 95.50 89 LYS A N 1
ATOM 646 C CA . LYS A 1 89 ? -7.595 7.597 13.240 1.00 95.50 89 LYS A CA 1
ATOM 647 C C . LYS A 1 89 ? -6.420 6.631 13.308 1.00 95.50 89 LYS A C 1
ATOM 649 O O . LYS A 1 89 ? -6.630 5.421 13.352 1.00 95.50 89 LYS A O 1
ATOM 654 N N . ASP A 1 90 ? -5.214 7.174 13.409 1.00 96.94 90 ASP A N 1
ATOM 655 C CA . ASP A 1 90 ? -4.015 6.384 13.688 1.00 96.94 90 ASP A CA 1
ATOM 656 C C . ASP A 1 90 ? -3.959 6.029 15.175 1.00 96.94 90 ASP A C 1
ATOM 658 O O . ASP A 1 90 ? -4.230 6.857 16.051 1.00 96.94 90 ASP A O 1
ATOM 662 N N . ILE A 1 91 ? -3.658 4.765 15.454 1.00 97.06 91 ILE A N 1
ATOM 663 C CA . ILE A 1 91 ? -3.566 4.190 16.792 1.00 97.06 91 ILE A CA 1
ATOM 664 C C . ILE A 1 91 ? -2.322 3.306 16.902 1.00 97.06 91 ILE A C 1
ATOM 666 O O . ILE A 1 91 ? -1.792 2.809 15.907 1.00 97.06 91 ILE A O 1
ATOM 670 N N . THR A 1 92 ? -1.915 3.047 18.140 1.00 97.44 92 THR A N 1
ATOM 671 C CA . THR A 1 92 ? -0.911 2.033 18.463 1.00 97.44 92 THR A CA 1
ATOM 672 C C . THR A 1 92 ? -1.579 0.928 19.265 1.00 97.44 92 THR A C 1
ATOM 674 O O . THR A 1 92 ? -2.151 1.186 20.324 1.00 97.44 92 THR A O 1
ATOM 677 N N . ILE A 1 93 ? -1.513 -0.302 18.762 1.00 96.19 93 ILE A N 1
ATOM 678 C CA . ILE A 1 93 ? -2.020 -1.495 19.439 1.00 96.19 93 ILE A CA 1
ATOM 679 C C . ILE A 1 93 ? -0.895 -2.041 20.329 1.00 96.19 93 ILE A C 1
ATOM 681 O O . ILE A 1 93 ? 0.163 -2.385 19.797 1.00 96.19 93 ILE A O 1
ATOM 685 N N . PRO A 1 94 ? -1.073 -2.114 21.660 1.00 97.00 94 PRO A N 1
ATOM 686 C CA . PRO A 1 94 ? -0.043 -2.628 22.556 1.00 97.00 94 PRO A CA 1
ATOM 687 C C . PRO A 1 94 ? 0.165 -4.136 22.367 1.00 97.00 94 PRO A C 1
ATOM 689 O O . PRO A 1 94 ? -0.785 -4.893 22.175 1.00 97.00 94 PRO A O 1
ATOM 692 N N . THR A 1 95 ? 1.417 -4.572 22.465 1.00 95.88 95 THR A N 1
ATOM 693 C CA . THR A 1 95 ? 1.866 -5.967 22.363 1.00 95.88 95 THR A CA 1
ATOM 694 C C . THR A 1 95 ? 2.965 -6.242 23.392 1.00 95.88 95 THR A C 1
ATOM 696 O O . THR A 1 95 ? 3.513 -5.314 23.987 1.00 95.88 95 THR A O 1
ATOM 699 N N . ALA A 1 96 ? 3.320 -7.513 23.594 1.00 95.69 96 ALA A N 1
ATOM 700 C CA . ALA A 1 96 ? 4.409 -7.888 24.500 1.00 95.69 96 ALA A CA 1
ATOM 701 C C . ALA A 1 96 ? 5.785 -7.345 24.057 1.00 95.69 96 ALA A C 1
ATOM 703 O O . ALA A 1 96 ? 6.649 -7.116 24.898 1.00 95.69 96 ALA A O 1
ATOM 704 N N . GLU A 1 97 ? 5.976 -7.112 22.756 1.00 93.69 97 GLU A N 1
ATOM 705 C CA . GLU A 1 97 ? 7.244 -6.671 22.154 1.00 93.69 97 GLU A CA 1
ATOM 706 C C . GLU A 1 97 ? 7.266 -5.162 21.832 1.00 93.69 97 GLU A C 1
ATOM 708 O O . GLU A 1 97 ? 8.212 -4.664 21.226 1.00 93.69 97 GLU A O 1
ATOM 713 N N . GLY A 1 98 ? 6.231 -4.412 22.230 1.00 93.69 98 GLY A N 1
ATOM 714 C CA . GLY A 1 98 ? 6.083 -2.988 21.919 1.00 93.69 98 GLY A CA 1
ATOM 715 C C . GLY A 1 98 ? 4.692 -2.654 21.390 1.00 93.69 98 GLY A C 1
ATOM 716 O O . GLY A 1 98 ? 3.695 -3.157 21.898 1.00 93.69 98 GLY A O 1
ATOM 717 N N . GLY A 1 99 ? 4.595 -1.801 20.371 1.00 95.25 99 GLY A N 1
ATOM 718 C CA . GLY A 1 99 ? 3.320 -1.401 19.775 1.00 95.25 99 GLY A CA 1
ATOM 719 C C . GLY A 1 99 ? 3.283 -1.616 18.265 1.00 95.25 99 GLY A C 1
ATOM 720 O O . GLY A 1 99 ? 4.265 -1.343 17.581 1.00 95.25 99 GLY A O 1
ATOM 721 N N . ILE A 1 100 ? 2.139 -2.060 17.745 1.00 94.56 100 ILE A N 1
ATOM 722 C CA . ILE A 1 100 ? 1.879 -2.163 16.303 1.00 94.56 100 ILE A CA 1
ATOM 723 C C . ILE A 1 100 ? 1.093 -0.928 15.863 1.00 94.56 100 ILE A C 1
ATOM 725 O O . ILE A 1 100 ? 0.040 -0.626 16.428 1.00 94.56 100 ILE A O 1
ATOM 729 N N . ALA A 1 101 ? 1.587 -0.215 14.851 1.00 95.19 101 ALA A N 1
ATOM 730 C CA . ALA A 1 101 ? 0.856 0.892 14.245 1.00 95.19 101 ALA A CA 1
ATOM 731 C C . ALA A 1 101 ? -0.351 0.370 13.447 1.00 95.19 101 ALA A C 1
ATOM 733 O O . ALA A 1 101 ? -0.224 -0.569 12.662 1.00 95.19 101 ALA A O 1
ATOM 734 N N . ALA A 1 102 ? -1.515 0.994 13.626 1.00 96.19 102 ALA A N 1
ATOM 735 C CA . ALA A 1 102 ? -2.725 0.691 12.871 1.00 96.19 102 ALA A CA 1
ATOM 736 C C . ALA A 1 102 ? -3.523 1.970 12.582 1.00 96.19 102 ALA A C 1
ATOM 738 O O . ALA A 1 102 ? -3.428 2.951 13.316 1.00 96.19 102 ALA A O 1
ATOM 739 N N . ARG A 1 103 ? -4.351 1.943 11.535 1.00 97.06 103 ARG A N 1
ATOM 740 C CA . ARG A 1 103 ? -5.303 3.010 11.202 1.00 97.06 103 ARG A CA 1
ATOM 741 C C . ARG A 1 103 ? -6.713 2.452 11.271 1.00 97.06 103 ARG A C 1
ATOM 743 O O . ARG A 1 103 ? -7.019 1.433 10.658 1.00 97.06 103 ARG A O 1
ATOM 750 N N . VAL A 1 104 ? -7.565 3.120 12.036 1.00 95.75 104 VAL A N 1
ATOM 751 C CA . VAL A 1 104 ? -8.993 2.823 12.134 1.00 95.75 104 VAL A CA 1
ATOM 752 C C . VAL A 1 104 ? -9.729 3.679 11.117 1.00 95.75 104 VAL A C 1
ATOM 754 O O . VAL A 1 104 ? -9.588 4.901 11.133 1.00 95.75 104 VAL A O 1
ATOM 757 N N . TYR A 1 105 ? -10.538 3.037 10.279 1.00 94.06 105 TYR A N 1
ATOM 758 C CA . TYR A 1 105 ? -11.460 3.686 9.352 1.00 94.06 105 TYR A CA 1
ATOM 759 C C . TYR A 1 105 ? -12.873 3.487 9.887 1.00 94.06 105 TYR A C 1
ATOM 761 O O . TYR A 1 105 ? -13.323 2.355 10.063 1.00 94.06 105 TYR A O 1
ATOM 769 N N . MET A 1 106 ? -13.550 4.584 10.207 1.00 93.25 106 MET A N 1
ATOM 770 C CA . MET A 1 106 ? -14.896 4.570 10.769 1.00 93.25 106 MET A CA 1
ATOM 771 C C . MET A 1 106 ? -15.883 5.138 9.744 1.00 93.25 106 MET A C 1
ATOM 773 O O . MET A 1 106 ? -15.734 6.309 9.377 1.00 93.25 106 MET A O 1
ATOM 777 N N . PRO A 1 107 ? -16.884 4.365 9.284 1.00 91.62 107 PRO A N 1
ATOM 778 C CA . PRO A 1 107 ? -17.919 4.890 8.403 1.00 91.62 107 PRO A CA 1
ATOM 779 C C . PRO A 1 107 ? -18.823 5.885 9.144 1.00 91.62 107 PRO A C 1
ATOM 781 O O . PRO A 1 107 ? -18.981 5.826 10.366 1.00 91.62 107 PRO A O 1
ATOM 784 N N . ALA A 1 108 ? -19.453 6.793 8.399 1.00 89.81 108 ALA A N 1
ATOM 785 C CA . ALA A 1 108 ? -20.490 7.662 8.943 1.00 89.81 108 ALA A CA 1
ATOM 786 C C . ALA A 1 108 ? -21.730 6.864 9.405 1.00 89.81 108 ALA A C 1
ATOM 788 O O . ALA A 1 108 ? -22.084 5.838 8.826 1.00 89.81 108 ALA A O 1
ATOM 789 N N . GLY A 1 109 ? -22.432 7.373 10.423 1.00 90.25 109 GLY A N 1
ATOM 790 C CA . GLY A 1 109 ? -23.682 6.797 10.932 1.00 90.25 109 GLY A CA 1
ATOM 791 C C . GLY A 1 109 ? -23.619 6.397 12.406 1.00 90.25 109 GLY A C 1
ATOM 792 O O . GLY A 1 109 ? -22.666 6.708 13.118 1.00 90.25 109 GLY A O 1
ATOM 793 N N . LYS A 1 110 ? -24.672 5.725 12.881 1.00 89.19 110 LYS A N 1
ATOM 794 C CA . LYS A 1 110 ? -24.757 5.186 14.245 1.00 89.19 110 LYS A CA 1
ATOM 795 C C . LYS A 1 110 ? -24.646 3.664 14.175 1.00 89.19 110 LYS A C 1
ATOM 797 O O . LYS A 1 110 ? -25.374 3.044 13.408 1.00 89.19 110 LYS A O 1
ATOM 802 N N . GLY A 1 111 ? -23.721 3.098 14.949 1.00 89.06 111 GLY A N 1
ATOM 803 C CA . GLY A 1 111 ? -23.468 1.657 15.003 1.00 89.06 111 GLY A CA 1
ATOM 804 C C . GLY A 1 111 ? -24.571 0.844 15.712 1.00 89.06 111 GLY A C 1
ATOM 805 O O . GLY A 1 111 ? -25.644 1.380 16.000 1.00 89.06 111 GLY A O 1
ATOM 806 N N . PRO A 1 112 ? -24.300 -0.434 16.047 1.00 93.31 112 PRO A N 1
ATOM 807 C CA . PRO A 1 112 ? -22.991 -1.093 15.984 1.00 93.31 112 PRO A CA 1
ATOM 808 C C . PRO A 1 112 ? -22.559 -1.425 14.549 1.00 93.31 112 PRO A C 1
ATOM 810 O O . PRO A 1 112 ? -23.376 -1.830 13.728 1.00 93.31 112 PRO A O 1
ATOM 813 N N . PHE A 1 113 ? -21.266 -1.272 14.260 1.00 92.75 113 PHE A N 1
ATOM 814 C CA . PHE A 1 113 ? -20.678 -1.675 12.981 1.00 92.75 113 PHE A CA 1
ATOM 815 C C . PHE A 1 113 ? -19.949 -3.017 13.122 1.00 92.75 113 PHE A C 1
ATOM 817 O O . PHE A 1 113 ? -19.350 -3.267 14.173 1.00 92.75 113 PHE A O 1
ATOM 824 N N . PRO A 1 114 ? -19.951 -3.872 12.084 1.00 94.81 114 PRO A N 1
ATOM 825 C CA . PRO A 1 114 ? -19.013 -4.985 12.019 1.00 94.81 114 PRO A CA 1
ATOM 826 C C . PRO A 1 114 ? -17.575 -4.458 11.919 1.00 94.81 114 PRO A C 1
ATOM 828 O O . PRO A 1 114 ? -17.336 -3.351 11.437 1.00 94.81 114 PRO A O 1
ATOM 831 N N . VAL A 1 115 ? -16.611 -5.267 12.356 1.00 95.06 115 VAL A N 1
ATOM 832 C CA . VAL A 1 115 ? -15.183 -4.930 12.291 1.00 95.06 115 VAL A CA 1
ATOM 833 C C . VAL A 1 115 ? -14.499 -5.804 11.250 1.00 95.06 115 VAL A C 1
ATOM 835 O O . VAL A 1 115 ? -14.639 -7.025 11.272 1.00 95.06 115 VAL A O 1
ATOM 838 N N . VAL A 1 116 ? -13.718 -5.170 10.375 1.00 94.94 116 VAL A N 1
ATOM 839 C CA . VAL A 1 116 ? -12.775 -5.838 9.474 1.00 94.94 116 VAL A CA 1
ATOM 840 C C . VAL A 1 116 ? -11.366 -5.491 9.929 1.00 94.94 116 VAL A C 1
ATOM 842 O O . VAL A 1 116 ? -11.020 -4.318 10.054 1.00 94.94 116 VAL A O 1
ATOM 845 N N . VAL A 1 117 ? -10.549 -6.515 10.165 1.00 95.19 117 VAL A N 1
ATOM 846 C CA . VAL A 1 117 ? -9.113 -6.346 10.401 1.00 95.19 117 VAL A CA 1
ATOM 847 C C . VAL A 1 117 ? -8.397 -6.622 9.085 1.00 95.19 117 VAL A C 1
ATOM 849 O O . VAL A 1 117 ? -8.468 -7.733 8.564 1.00 95.19 117 VAL A O 1
ATOM 852 N N . TYR A 1 118 ? -7.745 -5.600 8.534 1.00 94.56 118 TYR A N 1
ATOM 853 C CA . TYR A 1 118 ? -7.046 -5.681 7.255 1.00 94.56 118 TYR A CA 1
ATOM 854 C C . TYR A 1 118 ? -5.530 -5.686 7.456 1.00 94.56 118 TYR A C 1
ATOM 856 O O . TYR A 1 118 ? -4.986 -4.841 8.166 1.00 94.56 118 TYR A O 1
ATOM 864 N N . TYR A 1 119 ? -4.855 -6.613 6.780 1.00 93.88 119 TYR A N 1
ATOM 865 C CA . TYR A 1 119 ? -3.401 -6.685 6.700 1.00 93.88 119 TYR A CA 1
ATOM 866 C C . TYR A 1 119 ? -2.986 -6.395 5.259 1.00 93.88 119 TYR A C 1
ATOM 868 O O . TYR A 1 119 ? -3.505 -7.012 4.328 1.00 93.88 119 TYR A O 1
ATOM 876 N N . HIS A 1 120 ? -2.075 -5.442 5.073 1.00 94.12 120 HIS A N 1
ATOM 877 C CA . HIS A 1 120 ? -1.645 -5.037 3.740 1.00 94.12 120 HIS A CA 1
ATOM 878 C C . HIS A 1 120 ? -0.831 -6.131 3.036 1.00 94.12 120 HIS A C 1
ATOM 880 O O . HIS A 1 120 ? -0.175 -6.961 3.668 1.00 94.12 120 HIS A O 1
ATOM 886 N N . GLY A 1 121 ? -0.858 -6.113 1.701 1.00 93.75 121 GLY A N 1
ATOM 887 C CA . GLY A 1 121 ? 0.003 -6.961 0.878 1.00 93.75 121 GLY A CA 1
ATOM 888 C C . GLY A 1 121 ? 1.456 -6.470 0.842 1.00 93.75 121 GLY A C 1
ATOM 889 O O . GLY A 1 121 ? 1.871 -5.636 1.640 1.00 93.75 121 GLY A O 1
ATOM 890 N N . GLY A 1 122 ? 2.234 -6.959 -0.126 1.00 93.62 122 GLY A N 1
ATOM 891 C CA . GLY A 1 122 ? 3.658 -6.606 -0.273 1.00 93.62 122 GLY A CA 1
ATOM 892 C C . GLY A 1 122 ? 4.630 -7.720 0.124 1.00 93.62 122 GLY A C 1
ATOM 893 O O . GLY A 1 122 ? 5.815 -7.467 0.341 1.00 93.62 122 GLY A O 1
ATOM 894 N N . GLY A 1 123 ? 4.136 -8.959 0.228 1.00 94.62 123 GLY A N 1
ATOM 895 C CA . GLY A 1 123 ? 4.970 -10.150 0.409 1.00 94.62 123 GLY A CA 1
ATOM 896 C C . GLY A 1 123 ? 5.839 -10.107 1.664 1.00 94.62 123 GLY A C 1
ATOM 897 O O . GLY A 1 123 ? 6.945 -10.631 1.636 1.00 94.62 123 GLY A O 1
ATOM 898 N N . TRP A 1 124 ? 5.368 -9.447 2.730 1.00 95.38 124 TRP A N 1
ATOM 899 C CA . TRP A 1 124 ? 6.095 -9.237 3.993 1.00 95.38 124 TRP A CA 1
ATOM 900 C C . TRP A 1 124 ? 7.405 -8.437 3.872 1.00 95.38 124 TRP A C 1
ATOM 902 O O . TRP A 1 124 ? 8.158 -8.335 4.840 1.00 95.38 124 TRP A O 1
ATOM 912 N N . VAL A 1 125 ? 7.679 -7.841 2.707 1.00 95.38 125 VAL A N 1
ATOM 913 C CA . VAL A 1 125 ? 8.920 -7.101 2.441 1.00 95.38 125 VAL A CA 1
ATOM 914 C C . VAL A 1 125 ? 8.643 -5.629 2.169 1.00 95.38 125 VAL A C 1
ATOM 916 O O . VAL A 1 125 ? 9.313 -4.789 2.766 1.00 95.38 125 VAL A O 1
ATOM 919 N N . VAL A 1 126 ? 7.683 -5.309 1.299 1.00 95.12 126 VAL A N 1
ATOM 920 C CA . VAL A 1 126 ? 7.425 -3.944 0.805 1.00 95.12 126 VAL A CA 1
ATOM 921 C C . VAL A 1 126 ? 6.036 -3.436 1.196 1.00 95.12 126 VAL A C 1
ATOM 923 O O . VAL A 1 126 ? 5.227 -4.188 1.737 1.00 95.12 126 VAL A O 1
ATOM 926 N N . ALA A 1 127 ? 5.764 -2.176 0.844 1.00 93.94 127 ALA A N 1
ATOM 927 C CA . ALA A 1 127 ? 4.554 -1.422 1.161 1.00 93.94 127 ALA A CA 1
ATOM 928 C C . ALA A 1 127 ? 4.400 -1.046 2.643 1.00 93.94 127 ALA A C 1
ATOM 930 O O . ALA A 1 127 ? 5.125 -1.512 3.521 1.00 93.94 127 ALA A O 1
ATOM 931 N N . ASP A 1 128 ? 3.446 -0.153 2.885 1.00 92.06 128 ASP A N 1
ATOM 932 C CA . ASP A 1 128 ? 3.030 0.306 4.201 1.00 92.06 128 ASP A CA 1
ATOM 933 C C . ASP A 1 128 ? 1.526 0.638 4.193 1.00 92.06 128 ASP A C 1
ATOM 935 O O . ASP A 1 128 ? 0.818 0.437 3.197 1.00 92.06 128 ASP A O 1
ATOM 939 N N . ILE A 1 129 ? 1.035 1.167 5.314 1.00 91.00 129 ILE A N 1
ATOM 940 C CA . ILE A 1 129 ? -0.372 1.532 5.500 1.00 91.00 129 ILE A CA 1
ATOM 941 C C . ILE A 1 129 ? -0.883 2.567 4.485 1.00 91.00 129 ILE A C 1
ATOM 943 O O . ILE A 1 129 ? -2.064 2.562 4.151 1.00 91.00 129 ILE A O 1
ATOM 947 N N . ASN A 1 130 ? -0.013 3.425 3.948 1.00 90.44 130 ASN A N 1
ATOM 948 C CA . ASN A 1 130 ? -0.376 4.469 2.993 1.00 90.44 130 ASN A CA 1
ATOM 949 C C . ASN A 1 130 ? -0.518 3.930 1.564 1.00 90.44 130 ASN A C 1
ATOM 951 O O . ASN A 1 130 ? -1.234 4.519 0.753 1.00 90.44 130 ASN A O 1
ATOM 955 N N . VAL A 1 131 ? 0.131 2.808 1.236 1.00 91.44 131 VAL A N 1
ATOM 956 C CA . VAL A 1 131 ? -0.017 2.162 -0.081 1.00 91.44 131 VAL A CA 1
ATOM 957 C C . VAL A 1 131 ? -1.441 1.633 -0.279 1.00 91.44 131 VAL A C 1
ATOM 959 O O . VAL A 1 131 ? -1.978 1.732 -1.379 1.00 91.44 131 VAL A O 1
ATOM 962 N N . TYR A 1 132 ? -2.070 1.134 0.788 1.00 90.38 132 TYR A N 1
ATOM 963 C CA . TYR A 1 132 ? -3.411 0.533 0.759 1.00 90.38 132 TYR A CA 1
ATOM 964 C C . TYR A 1 132 ? -4.509 1.434 1.338 1.00 90.38 132 TYR A C 1
ATOM 966 O O . TYR A 1 132 ? -5.658 1.012 1.447 1.00 90.38 132 TYR A O 1
ATOM 974 N N . ASP A 1 133 ? -4.185 2.684 1.667 1.00 89.12 133 ASP A N 1
ATOM 975 C CA . ASP A 1 133 ? -5.096 3.622 2.330 1.00 89.12 133 ASP A CA 1
ATOM 976 C C . ASP A 1 133 ? -6.349 3.959 1.508 1.00 89.12 133 ASP A C 1
ATOM 978 O O . ASP A 1 133 ? -7.341 4.405 2.074 1.00 89.12 133 ASP A O 1
ATOM 982 N N . GLY A 1 134 ? -6.326 3.728 0.192 1.00 85.38 134 GLY A N 1
ATOM 983 C CA . GLY A 1 134 ? -7.488 3.909 -0.679 1.00 85.38 134 GLY A CA 1
ATOM 984 C C . GLY A 1 134 ? -8.515 2.772 -0.630 1.00 85.38 134 GLY A C 1
ATOM 985 O O . GLY A 1 134 ? -9.652 2.992 -1.019 1.00 85.38 134 GLY A O 1
ATOM 986 N N . ALA A 1 135 ? -8.154 1.570 -0.165 1.00 83.31 135 ALA A N 1
ATOM 987 C CA . ALA A 1 135 ? -9.065 0.420 -0.149 1.00 83.31 135 ALA A CA 1
ATOM 988 C C . ALA A 1 135 ? -10.201 0.495 0.900 1.00 83.31 135 ALA A C 1
ATOM 990 O O . ALA A 1 135 ? -11.311 0.073 0.584 1.00 83.31 135 ALA A O 1
ATOM 991 N N . PRO A 1 136 ? -9.970 0.981 2.137 1.00 82.75 136 PRO A N 1
ATOM 992 C CA . PRO A 1 136 ? -11.008 1.052 3.172 1.00 82.75 136 PRO A CA 1
ATOM 993 C C . PRO A 1 136 ? -11.785 2.381 3.188 1.00 82.75 136 PRO A C 1
ATOM 995 O O . PRO A 1 136 ? -12.497 2.646 4.160 1.00 82.75 136 PRO A O 1
ATOM 998 N N . ARG A 1 137 ? -11.604 3.237 2.176 1.00 79.94 137 ARG A N 1
ATOM 999 C CA . ARG A 1 137 ? -12.256 4.544 2.082 1.00 79.94 137 ARG A CA 1
ATOM 1000 C C . ARG A 1 137 ? -13.380 4.557 1.058 1.00 79.94 137 ARG A C 1
ATOM 1002 O O . ARG A 1 137 ? -13.317 3.788 0.078 1.00 79.94 137 ARG A O 1
#

Foldseek 3Di:
DDDDDDDDDDDDDDPDDDDPPDPCPPDPPDDDDPLVVQLVVQQVVQVFDDPVVDDLVCLAPGDDSLNSNVVSCVVVVHDLDDPFDWDKDWDWPQDPVGTDIDIDTHGDDDDDDDDDDDDDDDPVRYDDCVSCVSPSD

Sequence (137 aa):
MKSSMFAKALPLALVMAAPLAAPSFAQEMAKPTTDMQAVLDKLGALDAKPFSSLSVPEARTQASPADAAKAVQWEKRLSSNPEAQVTTKDITIPTAEGGIAARVYMPAGKGPFPVVVYYHGGGWVVADINVYDGAPR